Protein AF-A0A2N2J5J0-F1 (afdb_monomer_lite)

Radius of gyration: 17.57 Å; chains: 1; bounding box: 37×26×63 Å

pLDDT: mean 85.31, std 9.12, range [46.78, 95.5]

Foldseek 3Di:
DVLVVLVCCLPPHPDQEAEAEDAPVLQLVLVCLCVDPPHDNVVSVVVSVVSLVVSVVVLVSVLVVCVPSVHYYEYADAVSLVPDDDDSRPQVVCVVSVHHHHNDPVVSVVVVVVVVVVVVVVVVVVVD

Sequence (128 aa):
MISDSVEILLKHTDMDAILFLGMGYMTARARIWMESSVLPHDVMEKPAQKMIAAEMELLDFIVKQIKHFNKPILPVIDLVGFDMAGESNIVKRLDAMGIMAYSSPEQAIRALAKAQDYYRKRTASRID

Structure (mmCIF, N/CA/C/O backbone):
data_AF-A0A2N2J5J0-F1
#
_entry.id   AF-A0A2N2J5J0-F1
#
loop_
_atom_site.group_PDB
_atom_site.id
_atom_site.type_symbol
_atom_site.label_atom_id
_atom_site.label_alt_id
_atom_site.label_comp_id
_atom_site.label_asym_id
_atom_site.label_entity_id
_atom_site.label_seq_id
_atom_site.pdbx_PDB_ins_code
_atom_site.Cartn_x
_atom_site.Cartn_y
_atom_site.Cartn_z
_atom_site.occupancy
_atom_site.B_iso_or_equiv
_atom_site.auth_seq_id
_atom_site.auth_comp_id
_atom_site.auth_asym_id
_atom_site.auth_atom_id
_atom_site.pdbx_PDB_model_num
ATOM 1 N N . MET A 1 1 ? -13.533 7.171 -11.213 1.00 61.84 1 MET A N 1
ATOM 2 C CA . MET A 1 1 ? -12.229 6.524 -10.929 1.00 61.84 1 MET A CA 1
ATOM 3 C C . MET A 1 1 ? -12.293 5.822 -9.577 1.00 61.84 1 MET A C 1
ATOM 5 O O . MET A 1 1 ? -13.200 6.117 -8.811 1.00 61.84 1 MET A O 1
ATOM 9 N N . ILE A 1 2 ? -11.371 4.898 -9.265 1.00 65.19 2 ILE A N 1
ATOM 10 C CA . ILE A 1 2 ? -11.365 4.203 -7.958 1.00 65.19 2 ILE A CA 1
ATOM 11 C C . ILE A 1 2 ? -11.213 5.179 -6.780 1.00 65.19 2 ILE A C 1
ATOM 13 O O . ILE A 1 2 ? -11.761 4.946 -5.708 1.00 65.19 2 ILE A O 1
ATOM 17 N N . SER A 1 3 ? -10.538 6.308 -7.016 1.00 68.56 3 SER A N 1
ATOM 18 C CA . SER A 1 3 ? -10.453 7.442 -6.096 1.00 68.56 3 SER A CA 1
ATOM 19 C C . SER A 1 3 ? -11.836 7.949 -5.681 1.00 68.56 3 SER A C 1
ATOM 21 O O . SER A 1 3 ? -12.138 8.042 -4.494 1.00 68.56 3 SER A O 1
ATOM 23 N N . ASP A 1 4 ? -12.709 8.178 -6.661 1.00 74.12 4 ASP A N 1
ATOM 24 C CA . ASP A 1 4 ? -14.059 8.700 -6.439 1.00 74.12 4 ASP A CA 1
ATOM 25 C C . ASP A 1 4 ? -14.913 7.669 -5.694 1.00 74.12 4 ASP A C 1
ATOM 27 O O . ASP A 1 4 ? -15.718 8.023 -4.840 1.00 74.12 4 ASP A O 1
ATOM 31 N N . SER A 1 5 ? -14.703 6.377 -5.966 1.00 74.19 5 SER A N 1
ATOM 32 C CA . SER A 1 5 ? -15.384 5.295 -5.253 1.00 74.19 5 SER A CA 1
ATOM 33 C C . SER A 1 5 ? -15.007 5.252 -3.771 1.00 74.19 5 SER A C 1
ATOM 35 O O . SER A 1 5 ? -15.897 5.118 -2.937 1.00 74.19 5 SER A O 1
ATOM 37 N N . VAL A 1 6 ? -13.722 5.400 -3.425 1.00 74.56 6 VAL A N 1
ATOM 38 C CA . VAL A 1 6 ? -13.273 5.447 -2.020 1.00 74.56 6 VAL A CA 1
ATOM 39 C C . VAL A 1 6 ? -13.888 6.643 -1.298 1.00 74.56 6 VAL A C 1
ATOM 41 O O . VAL A 1 6 ? -14.421 6.489 -0.202 1.00 74.56 6 VAL A O 1
ATOM 44 N N . GLU A 1 7 ? -13.875 7.818 -1.925 1.00 79.44 7 GLU A N 1
ATOM 45 C CA . GLU A 1 7 ? -14.456 9.027 -1.341 1.00 79.44 7 GLU A CA 1
ATOM 46 C C . GLU A 1 7 ? -15.974 8.896 -1.135 1.00 79.44 7 GLU A C 1
ATOM 48 O O . GLU A 1 7 ? -16.481 9.217 -0.060 1.00 79.44 7 GLU A O 1
ATOM 53 N N . ILE A 1 8 ? -16.704 8.379 -2.130 1.00 81.88 8 ILE A N 1
ATOM 54 C CA . ILE A 1 8 ? -18.152 8.144 -2.035 1.00 81.88 8 ILE A CA 1
ATOM 55 C C . ILE A 1 8 ? -18.464 7.153 -0.911 1.00 81.88 8 ILE A C 1
ATOM 57 O O . ILE A 1 8 ? -19.356 7.415 -0.103 1.00 81.88 8 ILE A O 1
ATOM 61 N N . LEU A 1 9 ? -17.720 6.044 -0.826 1.00 79.38 9 LEU A N 1
ATOM 62 C CA . LEU A 1 9 ? -17.917 5.036 0.216 1.00 79.38 9 LEU A CA 1
ATOM 63 C C . LEU A 1 9 ? -17.693 5.628 1.610 1.00 79.38 9 LEU A C 1
ATOM 65 O O . LEU A 1 9 ? -18.519 5.416 2.494 1.00 79.38 9 LEU A O 1
ATOM 69 N N . LEU A 1 10 ? -16.633 6.420 1.793 1.00 79.19 10 LEU A N 1
ATOM 70 C CA . LEU A 1 10 ? -16.327 7.058 3.075 1.00 79.19 10 LEU A CA 1
ATOM 71 C C . LEU A 1 10 ? -17.343 8.139 3.470 1.00 79.19 10 LEU A C 1
ATOM 73 O O . LEU A 1 10 ? -17.596 8.308 4.665 1.00 79.19 10 LEU A O 1
ATOM 77 N N . LYS A 1 11 ? -17.923 8.854 2.494 1.00 80.56 11 LYS A N 1
ATOM 78 C CA . LYS A 1 11 ? -18.916 9.920 2.721 1.00 80.56 11 LYS A CA 1
ATOM 79 C C . LYS A 1 11 ? -20.323 9.407 2.997 1.00 80.56 11 LYS A C 1
ATOM 81 O O . LYS A 1 11 ? -21.030 10.001 3.805 1.00 80.56 11 LYS A O 1
ATOM 86 N N . HIS A 1 12 ? -20.752 8.371 2.284 1.00 78.00 12 HIS A N 1
ATOM 87 C CA . HIS A 1 12 ? -22.167 7.994 2.211 1.00 78.00 12 HIS A CA 1
ATOM 88 C C . HIS A 1 12 ? -22.485 6.650 2.857 1.00 78.00 12 HIS A C 1
ATOM 90 O O . HIS A 1 12 ? -23.648 6.250 2.888 1.00 78.00 12 HIS A O 1
ATOM 96 N N . THR A 1 13 ? -21.475 5.971 3.394 1.00 76.31 13 THR A N 1
ATOM 97 C CA . THR A 1 13 ? -21.634 4.654 4.004 1.00 76.31 13 THR A CA 1
ATOM 98 C C . THR A 1 13 ? -21.077 4.678 5.418 1.00 76.31 13 THR A C 1
ATOM 100 O O . THR A 1 13 ? -19.989 5.208 5.666 1.00 76.31 13 THR A O 1
ATOM 103 N N . ASP A 1 14 ? -21.815 4.083 6.353 1.00 81.00 14 ASP A N 1
ATOM 104 C CA . ASP A 1 14 ? -21.351 3.901 7.725 1.00 81.00 14 ASP A CA 1
ATOM 105 C C . ASP A 1 14 ? -20.328 2.757 7.774 1.00 81.00 14 ASP A C 1
ATOM 107 O O . ASP A 1 14 ? -20.649 1.602 8.041 1.00 81.00 14 ASP A O 1
ATOM 111 N N . MET A 1 15 ? -19.098 3.067 7.360 1.00 83.25 15 MET A N 1
ATOM 112 C CA . MET A 1 15 ? -17.969 2.139 7.373 1.00 83.25 15 MET A CA 1
ATOM 113 C C . MET A 1 15 ? -16.932 2.553 8.407 1.00 83.25 15 MET A C 1
ATOM 115 O O . MET A 1 15 ? -16.503 3.711 8.422 1.00 83.25 15 MET A O 1
ATOM 119 N N . ASP A 1 16 ? -16.469 1.580 9.189 1.00 84.88 16 ASP A N 1
ATOM 120 C CA . ASP A 1 16 ? -15.398 1.761 10.170 1.00 84.88 16 ASP A CA 1
ATOM 121 C C . ASP A 1 16 ? -14.003 1.742 9.537 1.00 84.88 16 ASP A C 1
ATOM 123 O O . ASP A 1 16 ? -13.096 2.407 10.029 1.00 84.88 16 ASP A O 1
ATOM 127 N N . ALA A 1 17 ? -13.812 0.980 8.456 1.00 88.94 17 ALA A N 1
ATOM 128 C CA . ALA A 1 17 ? -12.527 0.824 7.780 1.00 88.94 17 ALA A CA 1
ATOM 129 C C . ALA A 1 17 ? -12.693 0.359 6.326 1.00 88.94 17 ALA A C 1
ATOM 131 O O . ALA A 1 17 ? -13.724 -0.201 5.951 1.00 88.94 17 ALA A O 1
ATOM 132 N N . ILE A 1 18 ? -11.645 0.539 5.520 1.00 89.94 18 ILE A N 1
ATOM 133 C CA . ILE A 1 18 ? -11.556 0.036 4.143 1.00 89.94 18 ILE A CA 1
ATOM 134 C C . ILE A 1 18 ? -10.329 -0.864 4.008 1.00 89.94 18 ILE A C 1
ATOM 136 O O . ILE A 1 18 ? -9.233 -0.487 4.415 1.00 89.94 18 ILE A O 1
ATOM 140 N N . LEU A 1 19 ? -10.494 -2.028 3.379 1.00 91.12 19 LEU A N 1
ATOM 141 C CA . LEU A 1 19 ? -9.376 -2.810 2.851 1.00 91.12 19 LEU A CA 1
ATOM 142 C C . LEU A 1 19 ? -9.158 -2.422 1.391 1.00 91.12 19 LEU A C 1
ATOM 144 O O . LEU A 1 19 ? -10.054 -2.589 0.564 1.00 91.12 19 LEU A O 1
ATOM 148 N N . PHE A 1 20 ? -7.976 -1.903 1.076 1.00 89.69 20 PHE A N 1
ATOM 149 C CA . PHE A 1 20 ? -7.655 -1.424 -0.262 1.00 89.69 20 PHE A CA 1
ATOM 150 C C . PHE A 1 20 ? -6.781 -2.439 -0.997 1.00 89.69 20 PHE A C 1
ATOM 152 O O . PHE A 1 20 ? -5.591 -2.563 -0.717 1.00 89.69 20 PHE A O 1
ATOM 159 N N . LEU A 1 21 ? -7.397 -3.193 -1.908 1.00 88.31 21 LEU A N 1
ATOM 160 C CA . LEU A 1 21 ? -6.753 -4.267 -2.665 1.00 88.31 21 LEU A CA 1
ATOM 161 C C . LEU A 1 21 ? -6.244 -3.769 -4.025 1.00 88.31 21 LEU A C 1
ATOM 163 O O . LEU A 1 21 ? -6.783 -2.821 -4.593 1.00 88.31 21 LEU A O 1
ATOM 167 N N . GLY A 1 22 ? -5.267 -4.482 -4.591 1.00 80.25 22 GLY A N 1
ATOM 168 C CA . GLY A 1 22 ? -4.867 -4.312 -5.993 1.00 80.25 22 GLY A CA 1
ATOM 169 C C . GLY A 1 22 ? -3.808 -3.238 -6.245 1.00 80.25 22 GLY A C 1
ATOM 170 O O . GLY A 1 22 ? -3.618 -2.841 -7.392 1.00 80.25 22 GLY A O 1
ATOM 171 N N . MET A 1 23 ? -3.105 -2.784 -5.204 1.00 83.25 23 MET A N 1
ATOM 172 C CA . MET A 1 23 ? -1.928 -1.924 -5.363 1.00 83.25 23 MET A CA 1
ATOM 173 C C . MET A 1 23 ? -0.649 -2.731 -5.586 1.00 83.25 23 MET A C 1
ATOM 175 O O . MET A 1 23 ? -0.554 -3.905 -5.233 1.00 83.25 23 MET A O 1
ATOM 179 N N . GLY A 1 24 ? 0.361 -2.068 -6.141 1.00 82.00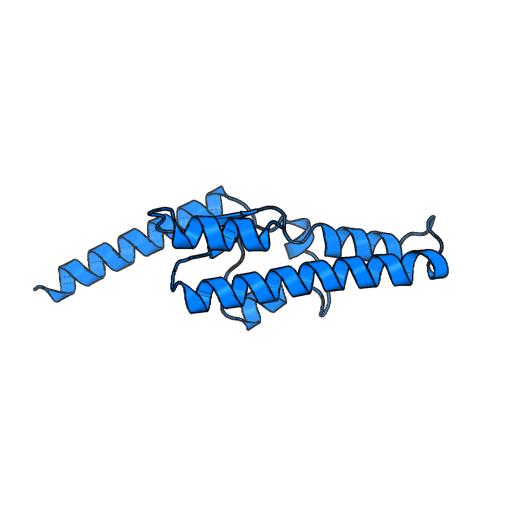 24 GLY A N 1
ATOM 180 C CA . GLY A 1 24 ? 1.685 -2.618 -6.420 1.00 82.00 24 GLY A CA 1
ATOM 181 C C . GLY A 1 24 ? 1.791 -3.260 -7.798 1.00 82.00 24 GLY A C 1
ATOM 182 O O . GLY A 1 24 ? 2.893 -3.403 -8.325 1.00 82.00 24 GLY A O 1
ATOM 183 N N . TYR A 1 25 ? 0.662 -3.616 -8.412 1.00 84.19 25 TYR A N 1
ATOM 184 C CA . TYR A 1 25 ? 0.646 -4.350 -9.670 1.00 84.19 25 TYR A CA 1
ATOM 185 C C . TYR A 1 25 ? 1.165 -3.519 -10.844 1.00 84.19 25 TYR A C 1
ATOM 187 O O . TYR A 1 25 ? 1.916 -4.031 -11.679 1.00 84.19 25 TYR A O 1
ATOM 195 N N . MET A 1 26 ? 0.783 -2.239 -10.924 1.00 87.25 26 MET A N 1
ATOM 196 C CA . MET A 1 26 ? 1.182 -1.393 -12.053 1.00 87.25 26 MET A CA 1
ATOM 197 C C . MET A 1 26 ? 2.677 -1.091 -12.013 1.00 87.25 26 MET A C 1
ATOM 199 O O . MET A 1 26 ? 3.346 -1.204 -13.038 1.00 87.25 26 MET A O 1
ATOM 203 N N . THR A 1 27 ? 3.215 -0.788 -10.835 1.00 86.31 27 THR A N 1
ATOM 204 C CA . THR A 1 27 ? 4.638 -0.516 -10.621 1.00 86.31 27 THR A CA 1
ATOM 205 C C . THR A 1 27 ? 5.480 -1.775 -10.812 1.00 86.31 27 THR A C 1
ATOM 207 O O . THR A 1 27 ? 6.524 -1.706 -11.458 1.00 86.31 27 THR A O 1
ATOM 210 N N . ALA A 1 28 ? 5.022 -2.936 -10.328 1.00 84.69 28 ALA A N 1
ATOM 211 C CA . ALA A 1 28 ? 5.693 -4.214 -10.571 1.00 84.69 28 ALA A CA 1
ATOM 212 C C . ALA A 1 28 ? 5.751 -4.537 -12.070 1.00 84.69 28 ALA A C 1
ATOM 214 O O . ALA A 1 28 ? 6.823 -4.795 -12.615 1.00 84.69 28 ALA A O 1
ATOM 215 N N . ARG A 1 29 ? 4.611 -4.449 -12.770 1.00 87.88 29 ARG A N 1
ATOM 216 C CA . ARG A 1 29 ? 4.544 -4.697 -14.216 1.00 87.88 29 ARG A CA 1
ATOM 217 C C . ARG A 1 29 ? 5.412 -3.719 -15.007 1.00 87.88 29 ARG A C 1
ATOM 219 O O . ARG A 1 29 ? 6.127 -4.150 -15.905 1.00 87.88 29 ARG A O 1
ATOM 226 N N . ALA A 1 30 ? 5.364 -2.432 -14.673 1.00 90.25 30 ALA A N 1
ATOM 227 C CA . ALA A 1 30 ? 6.168 -1.408 -15.328 1.00 90.25 30 ALA A CA 1
ATOM 228 C C . ALA A 1 30 ? 7.664 -1.722 -15.225 1.00 90.25 30 ALA A C 1
ATOM 230 O O . ALA A 1 30 ? 8.378 -1.616 -16.215 1.00 90.25 30 ALA A O 1
ATOM 231 N N . ARG A 1 31 ? 8.138 -2.184 -14.064 1.00 85.56 31 ARG A N 1
ATOM 232 C CA . ARG A 1 31 ? 9.539 -2.592 -13.907 1.00 85.56 31 ARG A CA 1
ATOM 233 C C . ARG A 1 31 ? 9.899 -3.840 -14.695 1.00 85.56 31 ARG A C 1
ATOM 235 O O . ARG A 1 31 ? 10.928 -3.845 -15.356 1.00 85.56 31 ARG A O 1
ATOM 242 N N . ILE A 1 32 ? 9.029 -4.849 -14.695 1.00 88.62 32 ILE A N 1
ATOM 243 C CA . ILE A 1 32 ? 9.230 -6.050 -15.515 1.00 88.62 32 ILE A CA 1
ATOM 244 C C . ILE A 1 32 ? 9.364 -5.677 -16.999 1.00 88.62 32 ILE A C 1
ATOM 246 O O . ILE A 1 32 ? 10.152 -6.288 -17.714 1.00 88.62 32 ILE A O 1
ATOM 250 N N . TRP A 1 33 ? 8.634 -4.663 -17.478 1.00 91.88 33 TRP A N 1
ATOM 251 C CA . TRP A 1 33 ? 8.803 -4.164 -18.847 1.00 91.88 33 TRP A CA 1
ATOM 252 C C . TRP A 1 33 ? 10.166 -3.513 -19.075 1.00 91.88 33 TRP A C 1
ATOM 254 O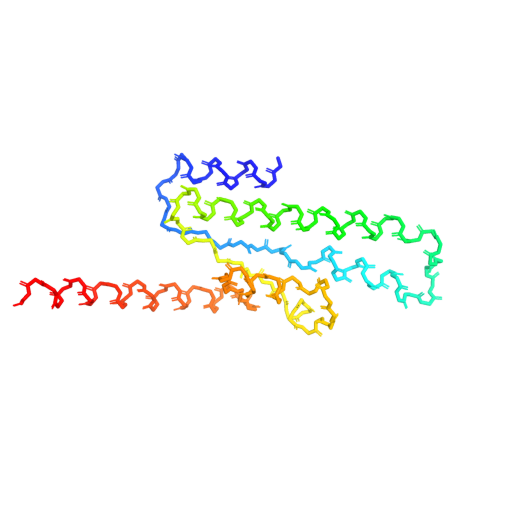 O . TRP A 1 33 ? 10.772 -3.763 -20.112 1.00 91.88 33 TRP A O 1
ATOM 264 N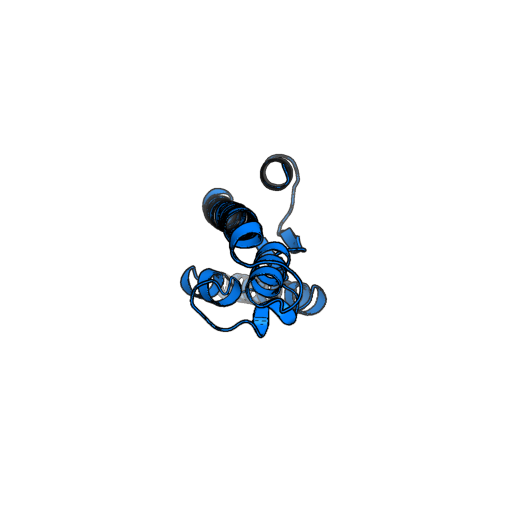 N . MET A 1 34 ? 10.654 -2.727 -18.114 1.00 90.00 34 MET A N 1
ATOM 265 C CA . MET A 1 34 ? 11.967 -2.072 -18.190 1.00 90.00 34 MET A CA 1
ATOM 266 C C . MET A 1 34 ? 13.138 -3.060 -18.159 1.00 90.00 34 MET A C 1
ATOM 268 O O . MET A 1 34 ? 14.181 -2.791 -18.745 1.00 90.00 34 MET A O 1
ATOM 272 N N . GLU A 1 35 ? 12.966 -4.199 -17.492 1.00 89.56 35 GLU A N 1
ATOM 273 C CA . GLU A 1 35 ? 13.981 -5.253 -17.357 1.00 89.56 35 GLU A CA 1
ATOM 274 C C . GLU A 1 35 ? 13.833 -6.364 -18.416 1.00 89.56 35 GLU A C 1
ATOM 276 O O . GLU A 1 35 ? 14.594 -7.333 -18.427 1.00 89.56 35 GLU A O 1
ATOM 281 N N . SER A 1 36 ? 12.846 -6.256 -19.310 1.00 90.31 36 SER A N 1
ATOM 282 C CA . SER A 1 36 ? 12.543 -7.292 -20.296 1.00 90.31 36 SER A CA 1
ATOM 283 C C . SER A 1 36 ? 13.647 -7.425 -21.347 1.00 90.31 36 SER A C 1
ATOM 285 O O . SER A 1 36 ? 14.064 -6.448 -21.959 1.00 90.31 36 SER A O 1
ATOM 287 N N . SER A 1 37 ? 14.047 -8.661 -21.647 1.00 91.88 37 SER A N 1
ATOM 288 C CA . SER A 1 37 ? 14.929 -8.972 -22.781 1.00 91.88 37 SER A CA 1
ATOM 289 C C . SER A 1 37 ? 14.203 -9.031 -24.131 1.00 91.88 37 SER A C 1
ATOM 291 O O . SER A 1 37 ? 14.848 -9.175 -25.167 1.00 91.88 37 SER A O 1
ATOM 293 N N . VAL A 1 38 ? 12.868 -8.959 -24.126 1.00 94.50 38 VAL A N 1
ATOM 294 C CA . VAL A 1 38 ? 12.019 -9.108 -25.320 1.00 94.50 38 VAL A CA 1
ATOM 295 C C . VAL A 1 38 ? 11.387 -7.779 -25.724 1.00 94.50 38 VAL A C 1
ATOM 297 O O . VAL A 1 38 ? 11.247 -7.502 -26.913 1.00 94.50 38 VAL A O 1
ATOM 300 N N . LEU A 1 39 ? 10.986 -6.958 -24.751 1.00 93.00 39 LEU A N 1
ATOM 301 C CA . LEU A 1 39 ? 10.383 -5.657 -25.021 1.00 93.00 39 LEU A CA 1
ATOM 302 C C . LEU A 1 39 ? 11.478 -4.589 -25.177 1.00 93.00 39 LEU A C 1
ATOM 304 O O . LEU A 1 39 ? 12.300 -4.448 -24.275 1.00 93.00 39 LEU A O 1
ATOM 308 N N . PRO A 1 40 ? 11.492 -3.808 -26.275 1.00 93.81 40 PRO A N 1
ATOM 309 C CA . PRO A 1 40 ? 12.465 -2.734 -26.442 1.00 93.81 40 PRO A CA 1
ATOM 310 C C . PRO A 1 40 ? 12.316 -1.667 -25.352 1.00 93.81 40 PRO A C 1
ATOM 312 O O . PRO A 1 40 ? 11.228 -1.118 -25.148 1.00 93.81 40 PRO A O 1
ATOM 315 N N . HIS A 1 41 ? 13.415 -1.367 -24.660 1.00 92.38 41 HIS A N 1
ATOM 316 C CA . HIS A 1 41 ? 13.434 -0.428 -23.537 1.00 92.38 41 HIS A CA 1
ATOM 317 C C . HIS A 1 41 ? 12.965 0.976 -23.942 1.00 92.38 41 HIS A C 1
ATOM 319 O O . HIS A 1 41 ? 12.150 1.584 -23.254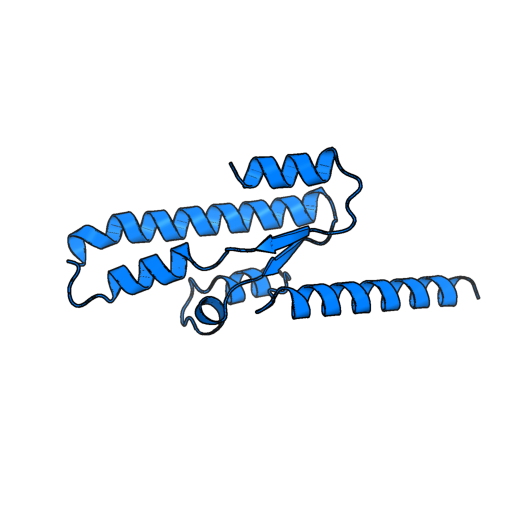 1.00 92.38 41 HIS A O 1
ATOM 325 N N . ASP A 1 42 ? 13.443 1.482 -25.078 1.00 93.88 42 ASP A N 1
ATOM 326 C CA . ASP A 1 42 ? 13.097 2.794 -25.637 1.00 93.88 42 ASP A CA 1
ATOM 327 C C . ASP A 1 42 ? 11.592 2.950 -25.917 1.00 93.88 42 ASP A C 1
ATOM 329 O O . ASP A 1 42 ? 11.030 4.037 -25.772 1.00 93.88 42 ASP A O 1
ATOM 333 N N . VAL A 1 43 ? 10.915 1.851 -26.256 1.00 94.56 43 VAL A N 1
ATOM 334 C CA . VAL A 1 43 ? 9.462 1.829 -26.468 1.00 94.56 43 VAL A CA 1
ATOM 335 C C . VAL A 1 43 ? 8.707 1.721 -25.138 1.00 94.56 43 VAL A C 1
ATOM 337 O O . VAL A 1 43 ? 7.639 2.323 -24.985 1.00 94.56 43 VAL A O 1
ATOM 340 N N . MET A 1 44 ? 9.238 0.966 -24.172 1.00 95.50 44 MET A N 1
ATOM 341 C CA . MET A 1 44 ? 8.566 0.693 -22.894 1.00 95.50 44 MET A CA 1
ATOM 342 C C . MET A 1 44 ? 8.767 1.767 -21.826 1.00 95.50 44 MET A C 1
ATOM 344 O O . MET A 1 44 ? 7.916 1.889 -20.943 1.00 95.50 44 MET A O 1
ATOM 348 N N . GLU A 1 45 ? 9.820 2.579 -21.916 1.00 94.19 45 GLU A N 1
ATOM 349 C CA . GLU A 1 45 ? 10.180 3.561 -20.890 1.00 94.19 45 GLU A CA 1
ATOM 350 C C . GLU A 1 45 ? 9.034 4.517 -20.554 1.00 94.19 45 GLU A C 1
ATOM 352 O O . GLU A 1 45 ? 8.607 4.630 -19.402 1.00 94.19 45 GLU A O 1
ATOM 357 N N . LYS A 1 46 ? 8.475 5.177 -21.568 1.00 95.50 46 LYS A N 1
ATOM 358 C CA . LYS A 1 46 ? 7.414 6.166 -21.362 1.00 95.50 46 LYS A CA 1
ATOM 359 C C . LYS A 1 46 ? 6.111 5.539 -20.828 1.00 95.50 46 LYS A C 1
ATOM 361 O O . LYS A 1 46 ? 5.532 6.109 -19.899 1.00 95.50 46 LYS A O 1
ATOM 366 N N . PRO A 1 47 ? 5.609 4.405 -21.358 1.00 94.88 47 PRO A N 1
ATOM 367 C CA . PRO A 1 47 ? 4.499 3.672 -20.746 1.00 94.88 47 PRO A CA 1
ATOM 368 C C . PRO A 1 47 ? 4.761 3.254 -19.294 1.00 94.88 47 PRO A C 1
ATOM 370 O O . PRO A 1 47 ? 3.900 3.475 -18.442 1.00 94.88 47 PRO A O 1
ATOM 373 N N . ALA A 1 48 ? 5.942 2.704 -19.001 1.00 92.25 48 ALA A N 1
ATOM 374 C CA . ALA A 1 48 ? 6.311 2.255 -17.663 1.00 92.25 48 ALA A CA 1
ATOM 375 C C . ALA A 1 48 ? 6.312 3.421 -16.663 1.00 92.25 48 ALA A C 1
ATOM 377 O O . ALA A 1 48 ? 5.682 3.335 -15.609 1.00 92.25 48 ALA A O 1
ATOM 378 N N . GLN A 1 49 ? 6.922 4.552 -17.027 1.00 92.31 49 GLN A N 1
ATOM 379 C CA . GLN A 1 49 ? 6.916 5.765 -16.204 1.00 92.31 49 GLN A CA 1
ATOM 380 C C . GLN A 1 49 ? 5.494 6.269 -15.927 1.00 92.31 49 GLN A C 1
ATOM 382 O O . GLN A 1 49 ? 5.181 6.620 -14.791 1.00 92.31 49 GLN A O 1
ATOM 387 N N . LYS A 1 50 ? 4.602 6.257 -16.929 1.00 93.62 50 LYS A N 1
ATOM 388 C CA . LYS A 1 50 ? 3.193 6.643 -16.739 1.00 93.62 50 LYS A CA 1
ATOM 389 C C . LYS A 1 50 ? 2.453 5.717 -15.777 1.00 93.62 50 LYS A C 1
ATOM 391 O O . LYS A 1 50 ? 1.679 6.202 -14.959 1.00 93.62 50 LYS A O 1
ATOM 396 N N . MET A 1 51 ? 2.676 4.408 -15.871 1.00 91.44 51 MET A N 1
ATOM 397 C CA . MET A 1 51 ? 2.052 3.430 -14.974 1.00 91.44 51 MET A CA 1
ATOM 398 C C . MET A 1 51 ? 2.495 3.627 -13.525 1.00 91.44 51 MET A C 1
ATOM 400 O O . MET A 1 51 ? 1.656 3.638 -12.626 1.00 91.44 51 MET A O 1
ATOM 404 N N . ILE A 1 52 ? 3.798 3.834 -13.312 1.00 88.75 52 ILE A N 1
ATOM 405 C CA . ILE A 1 52 ? 4.355 4.119 -11.986 1.00 88.75 52 ILE A CA 1
ATOM 406 C C . ILE A 1 52 ? 3.768 5.428 -11.452 1.00 88.75 52 ILE A C 1
ATOM 408 O O . ILE A 1 52 ? 3.268 5.458 -10.333 1.00 88.75 52 ILE A O 1
ATOM 412 N N . ALA A 1 53 ? 3.773 6.496 -12.255 1.00 90.12 53 ALA A N 1
ATOM 413 C CA . ALA A 1 53 ? 3.237 7.792 -11.847 1.00 90.12 53 ALA A CA 1
ATOM 414 C C . ALA A 1 53 ? 1.754 7.707 -11.451 1.00 90.12 53 ALA A C 1
ATOM 416 O O . ALA A 1 53 ? 1.385 8.183 -10.382 1.00 90.12 53 ALA A O 1
ATOM 417 N N . ALA A 1 54 ? 0.928 7.031 -12.254 1.00 89.12 54 ALA A N 1
ATOM 418 C CA . ALA A 1 54 ? -0.491 6.853 -11.961 1.00 89.12 54 ALA A CA 1
ATOM 419 C C . ALA A 1 54 ? -0.736 6.078 -10.654 1.00 89.12 54 ALA A C 1
ATOM 421 O O . ALA A 1 54 ? -1.635 6.423 -9.886 1.00 89.12 54 ALA A O 1
ATOM 422 N N . GLU A 1 55 ? 0.061 5.045 -10.362 1.00 87.94 55 GLU A N 1
ATOM 423 C CA . GLU A 1 55 ? -0.068 4.316 -9.095 1.00 87.94 55 GLU A CA 1
ATOM 424 C C . GLU A 1 55 ? 0.395 5.153 -7.895 1.00 87.94 55 GLU A C 1
ATOM 426 O O . GLU A 1 55 ? -0.203 5.085 -6.820 1.00 87.94 55 GLU A O 1
ATOM 431 N N . MET A 1 56 ? 1.415 5.993 -8.079 1.00 86.88 56 MET A N 1
ATOM 432 C CA . MET A 1 56 ? 1.877 6.916 -7.041 1.00 86.88 56 MET A CA 1
ATOM 433 C C . MET A 1 56 ? 0.852 8.017 -6.752 1.00 86.88 56 MET A C 1
ATOM 435 O O . MET A 1 56 ? 0.636 8.350 -5.589 1.00 86.88 56 MET A O 1
ATOM 439 N N . GLU A 1 57 ? 0.173 8.541 -7.775 1.00 89.00 57 GLU A N 1
ATOM 440 C CA . GLU A 1 57 ? -0.935 9.487 -7.594 1.00 89.00 57 GLU A CA 1
ATOM 441 C C . GLU A 1 57 ? -2.092 8.861 -6.807 1.00 89.00 57 GLU A C 1
ATOM 443 O O . GLU A 1 57 ? -2.654 9.498 -5.912 1.00 89.00 57 GLU A O 1
ATOM 448 N N . LEU A 1 58 ? -2.419 7.595 -7.090 1.00 87.06 58 LEU A N 1
ATOM 449 C CA . LEU A 1 58 ? -3.422 6.852 -6.331 1.00 87.06 58 LEU A CA 1
ATOM 450 C C . LEU A 1 58 ? -3.009 6.690 -4.863 1.00 87.06 58 LEU A C 1
ATOM 452 O O . LEU A 1 58 ? -3.829 6.891 -3.968 1.00 87.06 58 LEU A O 1
ATOM 456 N N . LEU A 1 59 ? -1.742 6.378 -4.598 1.00 87.19 59 LEU A N 1
ATOM 457 C CA . LEU A 1 59 ? -1.218 6.270 -3.239 1.00 87.19 59 LEU A CA 1
ATOM 458 C C . LEU A 1 59 ? -1.315 7.599 -2.480 1.00 87.19 59 LEU A C 1
ATOM 460 O O . LEU A 1 59 ? -1.818 7.632 -1.356 1.00 87.19 59 LEU A O 1
ATOM 464 N N . ASP A 1 60 ? -0.906 8.701 -3.109 1.00 88.06 60 ASP A N 1
ATOM 465 C CA . ASP A 1 60 ? -1.010 10.036 -2.515 1.00 88.06 60 ASP A CA 1
ATOM 466 C C . ASP A 1 60 ? -2.473 10.422 -2.253 1.00 88.06 60 ASP A C 1
ATOM 468 O O . ASP A 1 60 ? -2.786 11.055 -1.238 1.00 88.06 60 ASP A O 1
ATOM 472 N N . PHE A 1 61 ? -3.391 10.011 -3.132 1.00 88.06 61 PHE A N 1
ATOM 473 C CA . PHE A 1 61 ? -4.823 10.169 -2.913 1.00 88.06 61 PHE A CA 1
ATOM 474 C C . PHE A 1 61 ? -5.294 9.388 -1.680 1.00 88.06 61 PHE A C 1
ATOM 476 O O . PHE A 1 61 ? -5.917 9.981 -0.802 1.00 88.06 61 PHE A O 1
ATOM 483 N N . ILE A 1 62 ? -4.954 8.103 -1.552 1.00 86.81 62 ILE A N 1
ATOM 484 C CA . ILE A 1 62 ? -5.346 7.285 -0.392 1.00 86.81 62 ILE A CA 1
ATOM 485 C C . ILE A 1 62 ? -4.829 7.890 0.918 1.00 86.81 62 ILE A C 1
ATOM 487 O O . ILE A 1 62 ? -5.586 8.009 1.882 1.00 86.81 62 ILE A O 1
ATOM 491 N N . VAL A 1 63 ? -3.581 8.362 0.947 1.00 87.69 63 VAL A N 1
ATOM 492 C CA . VAL A 1 63 ? -3.005 9.035 2.124 1.00 87.69 63 VAL A CA 1
ATOM 493 C C . VAL A 1 63 ? -3.818 10.276 2.504 1.00 87.69 63 VAL A C 1
ATOM 495 O O . VAL A 1 63 ? -4.085 10.510 3.686 1.00 87.69 63 VAL A O 1
ATOM 498 N N . LYS A 1 64 ? -4.243 11.078 1.518 1.00 89.81 64 LYS A N 1
ATOM 499 C CA . LYS A 1 64 ? -5.114 12.240 1.757 1.00 89.81 64 LYS A CA 1
ATOM 500 C C . LYS A 1 64 ? -6.470 11.822 2.324 1.00 89.81 64 LYS A C 1
ATOM 502 O O . LYS A 1 64 ? -6.940 12.463 3.260 1.00 89.81 64 LYS A O 1
ATOM 507 N N . GLN A 1 65 ? -7.071 10.750 1.810 1.00 87.81 65 GLN A N 1
ATOM 508 C CA . GLN A 1 65 ? -8.358 10.238 2.291 1.00 87.81 65 GLN A CA 1
ATOM 509 C C . GLN A 1 65 ? -8.271 9.748 3.744 1.00 87.81 65 GLN A C 1
ATOM 511 O O . GLN A 1 65 ? -9.118 10.120 4.553 1.00 87.81 65 GLN A O 1
ATOM 516 N N . ILE A 1 66 ? -7.215 9.004 4.105 1.00 87.69 66 ILE A N 1
ATOM 517 C CA . ILE A 1 66 ? -6.960 8.567 5.492 1.00 87.69 66 ILE A CA 1
ATOM 518 C C . ILE A 1 66 ? -6.936 9.775 6.432 1.00 87.69 66 ILE A C 1
ATOM 520 O O . ILE A 1 66 ? -7.616 9.784 7.456 1.00 87.69 66 ILE A O 1
ATOM 524 N N . LYS A 1 67 ? -6.186 10.821 6.062 1.00 87.12 67 LYS A N 1
ATOM 525 C CA . LYS A 1 67 ? -6.067 12.047 6.865 1.00 87.12 67 LYS A CA 1
ATOM 526 C C . LYS A 1 67 ? -7.377 12.827 6.952 1.00 87.12 67 LYS A C 1
ATOM 528 O O . LYS A 1 67 ? -7.674 13.385 8.001 1.00 87.12 67 LYS A O 1
ATOM 533 N N . HIS A 1 68 ? -8.137 12.890 5.860 1.00 89.12 68 HIS A N 1
ATOM 534 C CA . HIS A 1 68 ? -9.367 13.675 5.794 1.00 89.12 68 HIS A CA 1
ATOM 535 C C . HIS A 1 68 ? -10.518 13.028 6.570 1.00 89.12 68 HIS A C 1
ATOM 537 O O . HIS A 1 68 ? -11.180 13.702 7.354 1.00 89.12 68 HIS A O 1
ATOM 543 N N . PHE A 1 69 ? -10.745 11.728 6.373 1.00 86.25 69 PHE A N 1
ATOM 544 C CA . PHE A 1 69 ? -11.855 11.011 7.005 1.00 86.25 69 PHE A CA 1
ATOM 545 C C . PHE A 1 69 ? -11.516 10.469 8.392 1.00 86.25 69 PHE A C 1
ATOM 547 O O . PHE A 1 69 ? -12.424 10.085 9.124 1.00 86.25 69 PHE A O 1
ATOM 554 N N . ASN A 1 70 ? -10.229 10.424 8.754 1.00 86.38 70 ASN A N 1
ATOM 555 C CA . ASN A 1 70 ? -9.740 9.840 10.003 1.00 86.38 70 ASN A CA 1
ATOM 556 C C . ASN A 1 70 ? -10.244 8.397 10.224 1.00 86.38 70 ASN A C 1
ATOM 558 O O . ASN A 1 70 ? -10.522 7.978 11.347 1.00 86.38 70 ASN A O 1
ATOM 562 N N . LYS A 1 71 ? -10.383 7.645 9.125 1.00 86.19 71 LYS A N 1
ATOM 563 C CA . LYS A 1 71 ? -10.803 6.241 9.105 1.00 86.19 71 LYS A CA 1
ATOM 564 C C . LYS A 1 71 ? -9.645 5.365 8.617 1.00 86.19 71 LYS A C 1
ATOM 566 O O . LYS A 1 71 ? -8.946 5.766 7.681 1.00 86.19 71 LYS A O 1
ATOM 571 N N . PRO A 1 72 ? -9.429 4.176 9.207 1.00 88.19 72 PRO A N 1
ATOM 572 C CA . PRO A 1 72 ? -8.439 3.229 8.716 1.00 88.19 72 PRO A CA 1
ATOM 573 C C . PRO A 1 72 ? -8.705 2.824 7.260 1.00 88.19 72 PRO A C 1
ATOM 575 O O . PRO A 1 72 ? -9.744 2.248 6.939 1.00 88.19 72 PRO A O 1
ATOM 578 N N . ILE A 1 73 ? -7.732 3.072 6.384 1.00 90.62 73 ILE A N 1
ATOM 579 C CA . ILE A 1 73 ? -7.653 2.447 5.061 1.00 90.62 73 ILE A CA 1
ATOM 580 C C . ILE A 1 73 ? -6.405 1.574 5.082 1.00 90.62 73 ILE A C 1
ATOM 582 O O . ILE A 1 73 ? -5.304 2.093 5.248 1.00 90.62 73 ILE A O 1
ATOM 586 N N . LEU A 1 74 ? -6.587 0.259 4.981 1.00 92.31 74 LEU A N 1
ATOM 587 C CA . LEU A 1 74 ? -5.535 -0.745 5.105 1.00 92.31 74 LEU A CA 1
ATOM 588 C C . LEU A 1 74 ? -5.125 -1.199 3.701 1.00 92.31 74 LEU A C 1
ATOM 590 O O . LEU A 1 74 ? -5.888 -1.932 3.061 1.00 92.31 74 LEU A O 1
ATOM 594 N N . PRO A 1 75 ? -3.949 -0.788 3.198 1.00 91.25 75 PRO A N 1
ATOM 595 C CA . PRO A 1 75 ? -3.468 -1.243 1.908 1.00 91.25 75 PRO A CA 1
ATOM 596 C C . PRO A 1 75 ? -3.079 -2.717 1.971 1.00 91.25 75 PRO A C 1
ATOM 598 O O . PRO A 1 75 ? -2.320 -3.132 2.849 1.00 91.25 75 PRO A O 1
ATOM 601 N N . VAL A 1 76 ? -3.568 -3.497 1.014 1.00 90.81 76 VAL A N 1
ATOM 602 C CA . VAL A 1 76 ? -3.174 -4.889 0.814 1.00 90.81 76 VAL A CA 1
ATOM 603 C C . VAL A 1 76 ? -2.448 -4.989 -0.519 1.00 90.81 76 VAL A C 1
ATOM 605 O O . VAL A 1 76 ? -3.017 -4.710 -1.578 1.00 90.81 76 VAL A O 1
ATOM 608 N N . ILE A 1 77 ? -1.177 -5.361 -0.448 1.00 87.50 77 ILE A N 1
ATOM 609 C CA . ILE A 1 77 ? -0.240 -5.394 -1.570 1.00 87.50 77 ILE A CA 1
ATOM 610 C C . ILE A 1 77 ? 0.285 -6.818 -1.681 1.00 87.50 77 ILE A C 1
ATOM 612 O O . ILE A 1 77 ? 0.685 -7.397 -0.678 1.00 87.50 77 ILE A O 1
ATOM 616 N N . ASP A 1 78 ? 0.286 -7.382 -2.884 1.00 77.62 78 ASP A N 1
ATOM 617 C CA . ASP A 1 78 ? 0.804 -8.734 -3.114 1.00 77.62 78 ASP A CA 1
ATOM 618 C C . ASP A 1 78 ? 2.298 -8.841 -2.733 1.00 77.62 78 ASP A C 1
ATOM 620 O O . ASP A 1 78 ? 3.029 -7.846 -2.736 1.00 77.62 78 ASP A O 1
ATOM 624 N N . LEU A 1 79 ? 2.767 -10.055 -2.439 1.00 65.31 79 LEU A N 1
ATOM 625 C CA . LEU A 1 79 ? 4.148 -10.385 -2.073 1.00 65.31 79 LEU A CA 1
ATOM 626 C C . LEU A 1 79 ? 5.163 -9.849 -3.085 1.00 65.31 79 LEU A C 1
ATOM 628 O O . LEU A 1 79 ? 6.215 -9.355 -2.692 1.00 65.31 79 LEU A O 1
ATOM 632 N N . VAL A 1 80 ? 4.801 -9.830 -4.371 1.00 68.44 80 VAL A N 1
ATOM 633 C CA . VAL A 1 80 ? 5.624 -9.216 -5.424 1.00 68.44 80 VAL A CA 1
ATOM 634 C C . VAL A 1 80 ? 5.966 -7.761 -5.085 1.00 68.44 80 VAL A C 1
ATOM 636 O O . VAL A 1 80 ? 7.098 -7.341 -5.283 1.00 68.44 80 VAL A O 1
ATOM 639 N N . GLY A 1 81 ? 5.029 -6.992 -4.523 1.00 67.69 81 GLY A N 1
ATOM 640 C CA . GLY A 1 81 ? 5.274 -5.613 -4.098 1.00 67.69 81 GLY A CA 1
ATOM 641 C C . GLY A 1 81 ? 6.147 -5.496 -2.843 1.00 67.69 81 GLY A C 1
ATOM 642 O O . GLY A 1 81 ? 6.867 -4.507 -2.698 1.00 67.69 81 GLY A O 1
ATOM 643 N N . PHE A 1 82 ? 6.125 -6.497 -1.958 1.00 68.31 82 PHE A N 1
ATOM 644 C CA . PHE A 1 82 ? 6.997 -6.557 -0.779 1.00 68.31 82 PHE A CA 1
ATOM 645 C C . PHE A 1 82 ? 8.454 -6.863 -1.150 1.00 68.31 82 PHE A C 1
ATOM 647 O O . PHE A 1 82 ? 9.358 -6.248 -0.584 1.00 68.31 82 PHE A O 1
ATOM 654 N N . ASP A 1 83 ? 8.677 -7.731 -2.139 1.00 71.56 83 ASP A N 1
ATOM 655 C CA . ASP A 1 83 ? 10.016 -8.177 -2.551 1.00 71.56 83 ASP A CA 1
ATOM 656 C C . ASP A 1 83 ? 10.738 -7.193 -3.496 1.00 71.56 83 ASP A C 1
ATOM 658 O O . ASP A 1 83 ? 11.918 -7.359 -3.815 1.00 71.56 83 ASP A O 1
ATOM 662 N N . MET A 1 84 ? 10.067 -6.126 -3.940 1.00 71.31 84 MET A N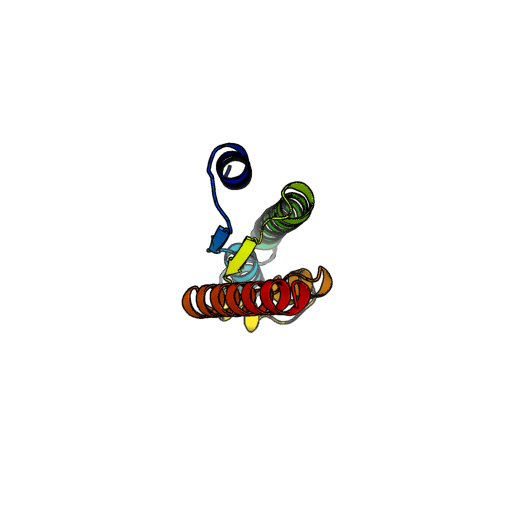 1
ATOM 663 C CA . MET A 1 84 ? 10.646 -5.140 -4.855 1.00 71.31 84 MET A CA 1
ATOM 664 C C . MET A 1 84 ? 11.759 -4.296 -4.211 1.00 71.31 84 MET A C 1
ATOM 666 O O . MET A 1 84 ? 11.567 -3.621 -3.201 1.00 71.31 84 MET A O 1
ATOM 670 N N . ALA A 1 85 ? 12.927 -4.223 -4.849 1.00 66.81 85 ALA A N 1
ATOM 671 C CA . ALA A 1 85 ? 14.021 -3.355 -4.408 1.00 66.81 85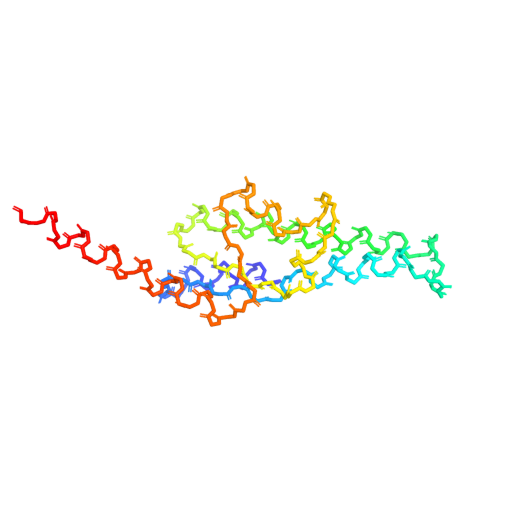 ALA A CA 1
ATOM 672 C C . ALA A 1 85 ? 13.944 -1.929 -5.009 1.00 66.81 85 ALA A C 1
ATOM 674 O O . ALA A 1 85 ? 13.437 -1.707 -6.111 1.00 66.81 85 ALA A O 1
ATOM 675 N N . GLY A 1 86 ? 14.505 -0.942 -4.302 1.00 68.38 86 GLY A N 1
ATOM 676 C CA . GLY A 1 86 ? 14.671 0.442 -4.780 1.00 68.38 86 GLY A CA 1
ATOM 677 C C . GLY A 1 86 ? 13.604 1.449 -4.322 1.00 68.38 86 GLY A C 1
ATOM 678 O O . GLY A 1 86 ? 12.651 1.102 -3.627 1.00 68.38 86 GLY A O 1
ATOM 679 N N . GLU A 1 87 ? 13.786 2.714 -4.714 1.00 63.03 87 GLU A N 1
ATOM 680 C CA . GLU A 1 87 ? 13.008 3.870 -4.224 1.00 63.03 87 GLU A CA 1
ATOM 681 C C . GLU A 1 87 ? 11.536 3.871 -4.653 1.00 63.03 87 GLU A C 1
ATOM 683 O O . GLU A 1 87 ? 10.693 4.420 -3.951 1.00 63.03 87 GLU A O 1
ATOM 688 N N . SER A 1 88 ? 11.189 3.208 -5.761 1.00 65.44 88 SER A N 1
ATOM 689 C CA . SER A 1 88 ? 9.788 3.096 -6.193 1.00 65.44 88 SER A CA 1
ATOM 690 C C . SER A 1 88 ? 9.018 1.957 -5.502 1.00 65.44 88 SER A C 1
ATOM 692 O O . SER A 1 88 ? 7.925 1.609 -5.950 1.00 65.44 88 SER A O 1
ATOM 694 N N . ASN A 1 89 ? 9.581 1.324 -4.464 1.00 79.56 89 ASN A N 1
ATOM 695 C CA . ASN A 1 89 ? 8.846 0.333 -3.681 1.00 79.56 89 ASN A CA 1
ATOM 696 C C . ASN A 1 89 ? 7.705 1.036 -2.919 1.00 79.56 89 ASN A C 1
ATOM 698 O O . ASN A 1 89 ? 7.928 1.830 -2.002 1.00 79.56 89 ASN A O 1
ATOM 702 N N . ILE A 1 90 ? 6.474 0.698 -3.301 1.00 82.88 90 ILE A N 1
ATOM 703 C CA . ILE A 1 90 ? 5.242 1.253 -2.737 1.00 82.88 90 ILE A CA 1
ATOM 704 C C . ILE A 1 90 ? 5.116 0.957 -1.239 1.00 82.88 90 ILE A C 1
ATOM 706 O O . ILE A 1 90 ? 4.714 1.840 -0.487 1.00 82.88 90 ILE A O 1
ATOM 710 N N . VAL A 1 91 ? 5.500 -0.239 -0.787 1.00 86.25 91 VAL A N 1
ATOM 711 C CA . VAL A 1 91 ? 5.477 -0.621 0.633 1.00 86.25 91 VAL A CA 1
ATOM 712 C C . VAL A 1 91 ? 6.379 0.304 1.448 1.00 86.25 91 VAL A C 1
ATOM 714 O O . VAL A 1 91 ? 5.935 0.856 2.449 1.00 86.25 91 VAL A O 1
ATOM 717 N N . LYS A 1 92 ? 7.615 0.552 0.990 1.00 85.50 92 LYS A N 1
ATOM 718 C CA . LYS A 1 92 ? 8.547 1.465 1.680 1.00 85.50 92 LYS A CA 1
ATOM 719 C C . LYS A 1 92 ? 8.023 2.896 1.743 1.00 85.50 92 LYS A C 1
ATOM 721 O O . LYS A 1 92 ? 8.205 3.577 2.748 1.00 85.50 92 LYS A O 1
ATOM 726 N N . ARG A 1 93 ? 7.369 3.361 0.678 1.00 86.06 93 ARG A N 1
ATOM 727 C CA . ARG A 1 93 ? 6.771 4.700 0.647 1.00 86.06 93 ARG A CA 1
ATOM 728 C C . ARG A 1 93 ? 5.590 4.818 1.612 1.00 86.06 93 ARG A C 1
ATOM 730 O O . ARG A 1 93 ? 5.502 5.820 2.314 1.00 86.06 93 ARG A O 1
ATOM 737 N N . LEU A 1 94 ? 4.715 3.812 1.668 1.00 87.62 94 LEU A N 1
ATOM 738 C CA . LEU A 1 94 ? 3.616 3.765 2.639 1.00 87.62 94 LEU A CA 1
ATOM 739 C C . LEU A 1 94 ? 4.145 3.778 4.074 1.00 87.62 94 LEU A C 1
ATOM 741 O O . LEU A 1 94 ? 3.669 4.569 4.886 1.00 87.62 94 LEU A O 1
ATOM 745 N N . ASP A 1 95 ? 5.176 2.981 4.354 1.00 88.25 95 ASP A N 1
ATOM 746 C CA . ASP A 1 95 ? 5.811 2.915 5.671 1.00 88.25 95 ASP A CA 1
ATOM 747 C C . ASP A 1 95 ? 6.414 4.270 6.083 1.00 88.25 95 ASP A C 1
ATOM 749 O O . ASP A 1 95 ? 6.140 4.775 7.172 1.00 88.25 95 ASP A O 1
ATOM 753 N N . ALA A 1 96 ? 7.110 4.953 5.166 1.00 88.50 96 ALA A N 1
ATOM 754 C CA . ALA A 1 96 ? 7.618 6.312 5.386 1.00 88.50 96 ALA A CA 1
ATOM 755 C C . ALA A 1 96 ? 6.507 7.351 5.650 1.00 88.50 96 ALA A C 1
ATOM 757 O O . ALA A 1 96 ? 6.757 8.397 6.250 1.00 88.50 96 ALA A O 1
ATOM 758 N N . MET A 1 97 ? 5.275 7.073 5.215 1.00 87.31 97 MET A N 1
ATOM 759 C CA . MET A 1 97 ? 4.087 7.889 5.481 1.00 87.31 97 MET A CA 1
ATOM 760 C C . MET A 1 97 ? 3.322 7.450 6.742 1.00 87.31 97 MET A C 1
ATOM 762 O O . MET A 1 97 ? 2.280 8.034 7.049 1.00 87.31 97 MET A O 1
ATOM 766 N N . GLY A 1 98 ? 3.822 6.450 7.475 1.00 88.44 98 GLY A N 1
ATOM 767 C CA . GLY A 1 98 ? 3.185 5.888 8.666 1.00 88.44 98 GLY A CA 1
ATOM 768 C C . GLY A 1 98 ? 1.991 4.982 8.361 1.00 88.44 98 GLY A C 1
ATOM 769 O O . GLY A 1 98 ? 1.149 4.768 9.233 1.00 88.44 98 GLY A O 1
ATOM 770 N N . ILE A 1 99 ? 1.882 4.475 7.130 1.00 89.31 99 ILE A N 1
ATOM 771 C CA . ILE A 1 99 ? 0.800 3.593 6.693 1.00 89.31 99 ILE A CA 1
ATOM 772 C C . ILE A 1 99 ? 1.344 2.173 6.569 1.00 89.31 99 ILE A C 1
ATOM 774 O O . ILE A 1 99 ? 2.191 1.881 5.728 1.00 89.31 99 ILE A O 1
ATOM 778 N N . MET A 1 100 ? 0.809 1.265 7.379 1.00 90.31 100 MET A N 1
ATOM 779 C CA . MET A 1 100 ? 1.177 -0.144 7.323 1.00 90.31 100 MET A CA 1
ATOM 780 C C . MET A 1 100 ? 0.443 -0.846 6.175 1.00 90.31 100 MET A C 1
ATOM 782 O O . MET A 1 100 ? -0.787 -0.896 6.166 1.00 90.31 100 MET A O 1
ATOM 786 N N . ALA A 1 101 ? 1.199 -1.402 5.227 1.00 91.00 101 ALA A N 1
ATOM 787 C CA . ALA A 1 101 ? 0.676 -2.301 4.202 1.00 91.00 101 ALA A CA 1
ATOM 788 C C . ALA A 1 101 ? 0.701 -3.760 4.681 1.00 91.00 101 ALA A C 1
ATOM 790 O O . ALA A 1 101 ? 1.555 -4.149 5.478 1.00 91.00 101 ALA A O 1
ATOM 791 N N . TYR A 1 102 ? -0.202 -4.581 4.149 1.00 91.94 102 TYR A N 1
ATOM 792 C CA . TYR A 1 102 ? -0.317 -6.004 4.470 1.00 91.94 102 TYR A CA 1
ATOM 793 C C . TYR A 1 102 ? -0.165 -6.859 3.217 1.00 91.94 102 TYR A C 1
ATOM 795 O O . TYR A 1 102 ? -0.621 -6.472 2.145 1.00 91.94 102 TYR A O 1
ATOM 803 N N . SER A 1 103 ? 0.427 -8.045 3.356 1.00 89.31 103 SER A N 1
ATOM 804 C CA . SER A 1 103 ? 0.625 -8.968 2.230 1.00 89.31 103 SER A CA 1
ATOM 805 C C . SER A 1 103 ? -0.605 -9.811 1.885 1.00 89.31 103 SER A C 1
ATOM 807 O O . SER A 1 103 ? -0.620 -10.516 0.882 1.00 89.31 103 SER A O 1
ATOM 809 N N . SER A 1 104 ? -1.646 -9.771 2.722 1.00 90.12 104 SER A N 1
ATOM 810 C CA . SER A 1 104 ? -2.904 -10.488 2.491 1.00 90.12 104 SER A CA 1
ATOM 811 C C . SER A 1 104 ? -4.085 -9.820 3.201 1.00 90.12 104 SER A C 1
ATOM 813 O O . SER A 1 104 ? -3.895 -9.176 4.244 1.00 90.12 104 SER A O 1
ATOM 815 N N . PRO A 1 105 ? -5.317 -10.002 2.687 1.00 91.81 105 PRO A N 1
ATOM 816 C CA . PRO A 1 105 ? -6.527 -9.536 3.356 1.00 91.81 105 PRO A CA 1
ATOM 817 C C . PRO A 1 105 ? -6.672 -10.110 4.769 1.00 91.81 105 PRO A C 1
ATOM 819 O O . PRO A 1 105 ? -7.014 -9.377 5.694 1.00 91.81 105 PRO A O 1
ATOM 822 N N . GLU A 1 106 ? -6.350 -11.390 4.980 1.00 93.62 106 GLU A N 1
ATOM 823 C CA . GLU A 1 106 ? -6.429 -12.026 6.296 1.00 93.62 106 GLU A CA 1
ATOM 824 C C . GLU A 1 106 ? -5.542 -11.332 7.332 1.00 93.62 106 GLU A C 1
ATOM 826 O O . GLU A 1 106 ? -5.961 -11.145 8.477 1.00 93.62 106 GLU A O 1
ATOM 831 N N . GLN A 1 107 ? -4.319 -10.943 6.956 1.00 93.38 107 GLN A N 1
ATOM 832 C CA . GLN A 1 107 ? -3.433 -10.214 7.863 1.00 93.38 107 GLN A CA 1
ATOM 833 C C . GLN A 1 107 ? -3.987 -8.829 8.197 1.00 93.38 107 GLN A C 1
ATOM 835 O O . GLN A 1 107 ? -4.006 -8.463 9.375 1.00 93.38 107 GLN A O 1
ATOM 840 N N . ALA A 1 108 ? -4.496 -8.101 7.199 1.00 93.88 108 ALA A N 1
ATOM 841 C CA . ALA A 1 108 ? -5.112 -6.792 7.401 1.00 93.88 108 ALA A CA 1
ATOM 842 C C . ALA A 1 108 ? -6.323 -6.873 8.348 1.00 93.88 108 ALA A C 1
ATOM 844 O O . ALA A 1 108 ? -6.412 -6.112 9.312 1.00 93.88 108 ALA A O 1
ATOM 845 N N . ILE A 1 109 ? -7.213 -7.851 8.147 1.00 94.31 109 ILE A N 1
ATOM 846 C CA . ILE A 1 109 ? -8.389 -8.069 9.006 1.00 94.31 109 ILE A CA 1
ATOM 847 C C . ILE A 1 109 ? -7.964 -8.409 10.436 1.00 94.31 109 ILE A C 1
ATOM 849 O O . ILE A 1 109 ? -8.490 -7.840 11.393 1.00 94.31 109 ILE A O 1
ATOM 853 N N . ARG A 1 110 ? -6.991 -9.312 10.613 1.00 95.50 110 ARG A N 1
ATOM 854 C CA . ARG A 1 110 ? -6.494 -9.674 11.951 1.00 95.50 110 ARG A CA 1
ATOM 855 C C . ARG A 1 110 ? -5.863 -8.482 12.665 1.00 95.50 110 ARG A C 1
ATOM 857 O O . ARG A 1 110 ? -6.027 -8.358 13.878 1.00 95.50 110 ARG A O 1
ATOM 864 N N . ALA A 1 111 ? -5.142 -7.627 11.943 1.00 93.75 111 ALA A N 1
ATOM 865 C CA . ALA A 1 111 ? -4.564 -6.412 12.504 1.00 93.75 111 ALA A CA 1
ATOM 866 C C . ALA A 1 111 ? -5.654 -5.426 12.944 1.00 93.75 111 ALA A C 1
ATOM 868 O O . ALA A 1 111 ? -5.613 -4.946 14.078 1.00 93.75 111 ALA A O 1
ATOM 869 N N . LEU A 1 112 ? -6.666 -5.204 12.100 1.00 93.25 112 LEU A N 1
ATOM 870 C CA . LEU A 1 112 ? -7.811 -4.353 12.420 1.00 93.25 112 LEU A CA 1
ATOM 871 C C . LEU A 1 112 ? -8.572 -4.860 13.654 1.00 93.25 112 LEU A C 1
ATOM 873 O O . LEU A 1 112 ? -8.820 -4.089 14.579 1.00 93.25 112 LEU A O 1
ATOM 877 N N . ALA A 1 113 ? -8.868 -6.161 13.715 1.00 94.38 113 ALA A N 1
ATOM 878 C CA . ALA A 1 113 ? -9.553 -6.773 14.853 1.00 94.38 113 ALA A CA 1
ATOM 879 C C . ALA A 1 113 ? -8.760 -6.606 16.162 1.00 94.38 113 ALA A C 1
ATOM 881 O O . ALA A 1 113 ? -9.316 -6.218 17.189 1.00 94.38 113 ALA A O 1
ATOM 882 N N . LYS A 1 114 ? -7.436 -6.820 16.126 1.00 94.25 114 LYS A N 1
ATOM 883 C CA . LYS A 1 114 ? -6.565 -6.597 17.292 1.00 94.25 114 LYS A CA 1
ATOM 884 C C . LYS A 1 114 ? -6.543 -5.134 17.733 1.00 94.25 114 LYS A C 1
ATOM 886 O O . LYS A 1 114 ? -6.560 -4.868 18.935 1.00 94.25 114 LYS A O 1
ATOM 891 N N . ALA A 1 115 ? -6.498 -4.197 16.787 1.00 91.12 115 ALA A N 1
ATOM 892 C CA . ALA A 1 115 ? -6.539 -2.771 17.092 1.00 91.12 115 ALA A CA 1
ATOM 893 C C . ALA A 1 115 ? -7.869 -2.398 17.764 1.00 91.12 115 ALA A C 1
ATOM 895 O O . ALA A 1 115 ? -7.865 -1.764 18.820 1.00 91.12 115 ALA A O 1
ATOM 896 N N . GLN A 1 116 ? -8.994 -2.860 17.214 1.00 91.62 116 GLN A N 1
ATOM 897 C CA . GLN A 1 116 ? -10.321 -2.646 17.792 1.00 91.62 116 GLN A CA 1
ATOM 898 C C . GLN A 1 116 ? -10.407 -3.185 19.227 1.00 91.62 116 GLN A C 1
ATOM 900 O O . GLN A 1 116 ? -10.836 -2.471 20.135 1.00 91.62 116 GLN A O 1
ATOM 905 N N . ASP A 1 117 ? -9.938 -4.413 19.457 1.00 94.56 117 ASP A N 1
ATOM 906 C CA . ASP A 1 117 ? -9.912 -5.025 20.786 1.00 94.56 117 ASP A CA 1
ATOM 907 C C . ASP A 1 117 ? -9.067 -4.235 21.787 1.00 94.56 117 ASP A C 1
ATOM 909 O O . ASP A 1 117 ? -9.473 -4.053 22.939 1.00 94.56 117 ASP A O 1
ATOM 913 N N . TYR A 1 118 ? -7.900 -3.757 21.355 1.00 92.56 118 TYR A N 1
ATOM 914 C CA . TYR A 1 118 ? -7.022 -2.935 22.178 1.00 92.56 118 TYR A CA 1
ATOM 915 C C . TYR A 1 118 ? -7.706 -1.630 22.599 1.00 92.56 118 TYR A C 1
ATOM 917 O O . TYR A 1 118 ? -7.748 -1.315 23.791 1.00 92.56 118 TYR A O 1
ATOM 925 N N . TYR A 1 119 ? -8.289 -0.892 21.650 1.00 88.88 119 TYR A N 1
ATOM 926 C CA . TYR A 1 119 ? -8.970 0.368 21.954 1.00 88.88 119 TYR A CA 1
ATOM 927 C C . TYR A 1 119 ? -10.205 0.158 22.828 1.00 88.88 119 TYR A C 1
ATOM 929 O O . TYR A 1 119 ? -10.408 0.918 23.773 1.00 88.88 119 TYR A O 1
ATOM 937 N N . ARG A 1 120 ? -10.978 -0.909 22.595 1.00 91.56 120 ARG A N 1
ATOM 938 C CA . ARG A 1 120 ? -12.117 -1.268 23.448 1.00 91.56 120 ARG A CA 1
ATOM 939 C C . ARG A 1 120 ? -11.690 -1.478 24.903 1.00 91.56 120 ARG A C 1
ATOM 941 O O . ARG A 1 120 ? -12.291 -0.896 25.803 1.00 91.56 120 ARG A O 1
ATOM 948 N N . LYS A 1 121 ? -10.631 -2.262 25.136 1.00 92.56 121 LYS A N 1
ATOM 949 C CA . LYS A 1 121 ? -10.092 -2.515 26.486 1.00 92.56 121 LYS A CA 1
ATOM 950 C C . LYS A 1 121 ? -9.548 -1.245 27.137 1.00 92.56 121 LYS A C 1
ATOM 952 O O . LYS A 1 121 ? -9.825 -1.000 28.305 1.00 92.56 121 LYS A O 1
ATOM 957 N N . ARG A 1 122 ? -8.818 -0.421 26.379 1.00 90.81 122 ARG A N 1
ATOM 958 C CA . ARG A 1 122 ? -8.242 0.840 26.867 1.00 90.81 122 ARG A CA 1
ATOM 959 C C . ARG A 1 122 ? -9.306 1.858 27.282 1.00 90.81 122 ARG A C 1
ATOM 961 O O . ARG A 1 122 ? -9.087 2.623 28.217 1.00 90.81 122 ARG A O 1
ATOM 968 N N . THR A 1 123 ? -10.426 1.910 26.566 1.00 86.25 123 THR A N 1
ATOM 969 C CA . THR A 1 123 ? -11.541 2.796 26.916 1.00 86.25 123 THR A CA 1
ATOM 970 C C . THR A 1 123 ? -12.249 2.308 28.176 1.00 86.25 123 THR A C 1
ATOM 972 O O . THR A 1 123 ? -12.534 3.125 29.042 1.00 86.25 123 THR A O 1
ATOM 975 N N . ALA A 1 124 ? -12.454 0.994 28.323 1.00 80.69 124 ALA A N 1
ATOM 976 C CA . ALA A 1 124 ? -13.023 0.417 29.542 1.00 80.69 124 ALA A CA 1
ATOM 977 C C . ALA A 1 124 ? -12.151 0.708 30.779 1.00 80.69 124 ALA A C 1
ATOM 979 O O . ALA A 1 124 ? -12.661 1.182 31.783 1.00 80.69 124 ALA A O 1
ATOM 980 N N . SER A 1 125 ? -10.828 0.551 30.671 1.00 75.62 125 SER A N 1
ATOM 981 C CA . SER A 1 125 ? -9.882 0.806 31.772 1.00 75.62 125 SER A CA 1
ATOM 982 C C . SER A 1 125 ? -9.644 2.287 32.103 1.00 75.62 125 SER A C 1
ATOM 984 O O . SER A 1 125 ? -8.793 2.591 32.928 1.00 75.62 125 SER A O 1
ATOM 986 N N . ARG A 1 126 ? -10.271 3.222 31.378 1.00 68.06 126 ARG A N 1
ATOM 987 C CA . ARG A 1 126 ? -10.201 4.673 31.638 1.00 68.06 126 ARG A CA 1
ATOM 988 C C . ARG A 1 126 ? -11.411 5.194 32.416 1.00 68.06 126 ARG A C 1
ATOM 990 O O . ARG A 1 126 ? -11.426 6.371 32.762 1.00 68.06 126 ARG A O 1
ATOM 997 N N . ILE A 1 127 ? -12.435 4.356 32.568 1.00 60.00 127 ILE A N 1
ATOM 998 C CA . ILE A 1 127 ? -13.695 4.674 33.247 1.00 60.00 127 ILE A CA 1
ATOM 999 C C . ILE A 1 127 ? -13.664 4.170 34.708 1.00 60.00 127 ILE A C 1
ATOM 1001 O O . ILE A 1 127 ? -14.489 4.610 35.505 1.00 60.00 127 ILE A O 1
ATOM 1005 N N . ASP A 1 128 ? -12.674 3.341 35.055 1.00 46.78 128 ASP A N 1
ATOM 1006 C CA . ASP A 1 128 ? -12.292 2.963 36.424 1.00 46.78 128 ASP A CA 1
ATOM 1007 C C . ASP A 1 128 ? -11.172 3.875 36.960 1.00 46.78 128 ASP A C 1
ATOM 1009 O O . ASP A 1 128 ? -11.163 4.148 38.183 1.00 46.78 128 ASP A O 1
#

Secondary structure (DSSP, 8-state):
-HHHHHHHHHHHS--S-EEEEEESHHHHHHHHHHT-SSS-HHHHHHHHHHHHHHHHHHHHHHHHHHHHH---EEEEE-HHHHS--STT-HHHHHHHTT---BSSHHHHHHHHHHHHHHHHHHHHTT--